Protein AF-A0A6G0VK33-F1 (afdb_monomer_lite)

Radius of gyration: 21.29 Å; chains: 1; bounding box: 25×20×63 Å

Foldseek 3Di:
DVVPPPPPCPVVVVPDPPPDDPDPPPDCVQLDQDDDPDPVSCVPPSSVVSVVVVVPDD

pLDDT: mean 75.31, std 9.17, range [51.34, 91.25]

Sequence (58 aa):
SLLNGTLDAPNLLAEIPFKVPTRGIRNLDQFYVSYHSTAYGFNHPLHRMLRVSNLNVP

Organism: Aphis craccivora (NCBI:txid307492)

Structure (mmCIF, N/CA/C/O backbone):
data_AF-A0A6G0VK33-F1
#
_entry.id   AF-A0A6G0VK33-F1
#
loop_
_atom_site.group_PDB
_atom_site.id
_atom_site.type_symbol
_atom_site.label_atom_id
_atom_site.label_alt_id
_atom_site.label_comp_id
_atom_site.label_asym_id
_atom_site.label_entity_id
_atom_site.label_seq_id
_atom_site.pdbx_PDB_ins_code
_atom_site.Cartn_x
_atom_site.Cartn_y
_atom_site.Cartn_z
_atom_site.occupancy
_atom_site.B_iso_or_equiv
_atom_site.auth_seq_id
_atom_site.auth_comp_id
_atom_site.auth_asym_id
_atom_site.auth_atom_id
_atom_site.pdbx_PDB_model_num
ATOM 1 N N . SER A 1 1 ? -1.469 -3.866 39.903 1.00 57.44 1 SER A N 1
ATOM 2 C CA . SER A 1 1 ? -1.745 -4.593 38.646 1.00 57.44 1 SER A CA 1
ATOM 3 C C . SER A 1 1 ? -1.353 -3.798 37.391 1.00 57.44 1 SER A C 1
ATOM 5 O O . SER A 1 1 ? -0.675 -4.386 36.574 1.00 57.44 1 SER A O 1
ATOM 7 N N . LEU A 1 2 ? -1.580 -2.481 37.249 1.00 55.22 2 LEU A N 1
ATOM 8 C CA . LEU A 1 2 ? -0.895 -1.675 36.200 1.00 55.22 2 LEU A CA 1
ATOM 9 C C . LEU A 1 2 ? 0.596 -1.417 36.525 1.00 55.22 2 LEU A C 1
ATOM 11 O O . LEU A 1 2 ? 1.459 -1.454 35.659 1.00 55.22 2 LEU A O 1
ATOM 15 N N . LEU A 1 3 ? 0.902 -1.226 37.811 1.00 64.19 3 LEU A N 1
ATOM 16 C CA . LEU A 1 3 ? 2.241 -0.886 38.313 1.00 64.19 3 LEU A CA 1
ATOM 17 C C . LEU A 1 3 ? 3.237 -2.063 38.367 1.00 64.19 3 LEU A C 1
ATOM 19 O O . LEU A 1 3 ? 4.405 -1.846 38.663 1.00 64.19 3 LEU A O 1
ATOM 23 N N . ASN A 1 4 ? 2.795 -3.294 38.079 1.00 67.44 4 ASN A N 1
ATOM 24 C CA . ASN A 1 4 ? 3.627 -4.501 38.203 1.00 67.44 4 ASN A CA 1
ATOM 25 C C . ASN A 1 4 ? 4.168 -5.008 36.852 1.00 67.44 4 ASN A C 1
ATOM 27 O O . ASN A 1 4 ? 4.719 -6.101 36.795 1.00 67.44 4 ASN A O 1
ATOM 31 N N . GLY A 1 5 ? 3.994 -4.251 35.760 1.00 60.53 5 GLY A N 1
ATOM 32 C CA . GLY A 1 5 ? 4.546 -4.584 34.437 1.00 60.53 5 GLY A CA 1
ATOM 33 C C . GLY A 1 5 ? 3.909 -5.790 33.733 1.00 60.53 5 GLY A C 1
ATOM 34 O O . GLY A 1 5 ? 4.252 -6.077 32.593 1.00 60.53 5 GLY A O 1
ATOM 35 N N . THR A 1 6 ? 2.958 -6.474 34.368 1.00 66.62 6 THR A N 1
ATOM 36 C CA . THR A 1 6 ? 2.252 -7.642 33.828 1.00 66.62 6 THR A CA 1
ATOM 37 C C . THR A 1 6 ? 0.852 -7.265 33.356 1.00 66.62 6 THR A C 1
ATOM 39 O O . THR A 1 6 ? -0.151 -7.811 33.818 1.00 66.62 6 THR A O 1
ATOM 42 N N . LEU A 1 7 ? 0.764 -6.280 32.459 1.00 65.25 7 LEU A N 1
ATOM 43 C CA . LEU A 1 7 ? -0.516 -5.889 31.880 1.00 65.25 7 LEU A CA 1
ATOM 44 C C . LEU A 1 7 ? -0.807 -6.702 30.621 1.00 65.25 7 LEU A C 1
ATOM 46 O O . LEU A 1 7 ? -0.787 -6.185 29.508 1.00 65.25 7 LEU A O 1
ATOM 50 N N . ASP A 1 8 ? -1.078 -7.986 30.818 1.00 64.81 8 ASP A N 1
ATOM 51 C CA . ASP A 1 8 ? -1.662 -8.819 29.774 1.00 64.81 8 ASP A CA 1
ATOM 52 C C . ASP A 1 8 ? -3.178 -8.610 29.826 1.00 64.81 8 ASP A C 1
ATOM 54 O O . ASP A 1 8 ? -3.901 -9.246 30.595 1.00 64.81 8 ASP A O 1
ATOM 58 N N . ALA A 1 9 ? -3.654 -7.593 29.105 1.00 71.50 9 ALA A N 1
ATOM 59 C CA . ALA A 1 9 ? -5.040 -7.145 29.193 1.00 71.50 9 ALA A CA 1
ATOM 60 C C . ALA A 1 9 ? -5.719 -7.101 27.815 1.00 71.50 9 ALA A C 1
ATOM 62 O O . ALA A 1 9 ? -6.109 -6.026 27.352 1.00 71.50 9 ALA A O 1
ATOM 63 N N . PRO A 1 10 ? -5.932 -8.268 27.172 1.00 73.00 10 PRO A N 1
ATOM 64 C CA . PRO A 1 10 ? -6.804 -8.352 26.003 1.00 73.00 10 PRO A CA 1
ATOM 65 C C . PRO A 1 10 ? -8.218 -7.858 26.336 1.00 73.00 10 PRO A C 1
ATOM 67 O O . PRO A 1 10 ? -8.846 -7.214 25.507 1.00 73.00 10 PRO A O 1
ATOM 70 N N . ASN A 1 11 ? -8.679 -8.067 27.575 1.00 71.00 11 ASN A N 1
ATOM 71 C CA . ASN A 1 11 ? -9.982 -7.590 28.039 1.00 71.00 11 ASN A CA 1
ATOM 72 C C . ASN A 1 11 ? -10.044 -6.057 28.122 1.00 71.00 11 ASN A C 1
ATOM 74 O O . ASN A 1 11 ? -11.023 -5.469 27.684 1.00 71.00 11 ASN A O 1
ATOM 78 N N . LEU A 1 12 ? -8.980 -5.401 28.604 1.00 72.69 12 LEU A N 1
ATOM 79 C CA . LEU A 1 12 ? -8.915 -3.935 28.650 1.00 72.69 12 LEU A CA 1
ATOM 80 C C . LEU A 1 12 ? -8.859 -3.339 27.240 1.00 72.69 12 LEU A C 1
ATOM 82 O O . LEU A 1 12 ? -9.501 -2.334 26.964 1.00 72.69 12 LEU A O 1
ATOM 86 N N . LEU A 1 13 ? -8.107 -3.970 26.333 1.00 72.94 13 LEU A N 1
ATOM 87 C CA . LEU A 1 13 ? -8.059 -3.563 24.930 1.00 72.94 13 LEU A CA 1
ATOM 88 C C . LEU A 1 13 ? -9.402 -3.798 24.223 1.00 72.94 13 LEU A C 1
ATOM 90 O O . LEU A 1 13 ? -9.780 -2.991 23.382 1.00 72.94 13 LEU A O 1
ATOM 94 N N . ALA A 1 14 ? -10.139 -4.855 24.574 1.00 75.75 14 ALA A N 1
ATOM 95 C CA . ALA A 1 14 ? -11.467 -5.136 24.027 1.00 75.75 14 ALA A CA 1
ATOM 96 C C . ALA A 1 14 ? -12.526 -4.104 24.455 1.00 75.75 14 ALA A C 1
ATOM 98 O O . ALA A 1 14 ? -13.483 -3.873 23.718 1.00 75.75 14 ALA A O 1
ATOM 99 N N . GLU A 1 15 ? -12.348 -3.458 25.610 1.00 79.00 15 GLU A N 1
ATOM 100 C CA . GLU A 1 15 ? -13.210 -2.362 26.071 1.00 79.00 15 GLU A CA 1
ATOM 101 C C . GLU A 1 15 ? -12.945 -1.037 25.338 1.00 79.00 15 GLU A C 1
ATOM 103 O O . GLU A 1 15 ? -13.773 -0.126 25.392 1.00 79.00 15 GLU A O 1
ATOM 108 N N . ILE A 1 16 ? -11.822 -0.912 24.620 1.00 81.38 16 ILE A N 1
ATOM 109 C CA . ILE A 1 16 ? -11.517 0.283 23.833 1.00 81.38 16 ILE A CA 1
ATOM 110 C C . ILE A 1 16 ? -12.296 0.214 22.512 1.00 81.38 16 ILE A C 1
ATOM 112 O O . ILE A 1 16 ? -12.042 -0.669 21.688 1.00 81.38 16 ILE A O 1
ATOM 116 N N . PRO A 1 17 ? -13.207 1.167 22.234 1.00 77.12 17 PRO A N 1
ATOM 117 C CA . PRO A 1 17 ? -13.898 1.220 20.957 1.00 77.12 17 PRO A CA 1
ATOM 118 C C . PRO A 1 17 ? -12.921 1.692 19.879 1.00 77.12 17 PRO A C 1
ATOM 120 O O . PRO A 1 17 ? -12.760 2.888 19.615 1.00 77.12 17 PRO A O 1
ATOM 123 N N . PHE A 1 18 ? -12.256 0.741 19.230 1.00 75.88 18 PHE A N 1
ATOM 124 C CA . PHE A 1 18 ? -11.468 1.020 18.044 1.00 75.88 18 PHE A CA 1
ATOM 125 C C . PHE A 1 18 ? -12.410 1.537 16.955 1.00 75.88 18 PHE A C 1
ATOM 127 O O . PHE A 1 18 ? -13.224 0.792 16.413 1.00 75.88 18 PHE A O 1
ATOM 134 N N . LYS A 1 19 ? -12.279 2.817 16.587 1.00 76.69 19 LYS A N 1
ATOM 135 C CA . LYS A 1 19 ? -12.916 3.394 15.387 1.00 76.69 19 LYS A CA 1
ATOM 136 C C . LYS A 1 19 ? -12.230 2.887 14.114 1.00 76.69 19 LYS A C 1
ATOM 138 O O . LYS A 1 19 ? -11.901 3.664 13.220 1.00 76.69 19 LYS A O 1
ATOM 143 N N . VAL A 1 20 ? -11.957 1.586 14.062 1.00 75.50 20 VAL A N 1
ATOM 144 C CA . VAL A 1 20 ? -11.403 0.926 12.894 1.00 75.50 20 VAL A CA 1
ATOM 145 C C . VAL A 1 20 ? -12.567 0.688 11.939 1.00 75.50 20 VAL A C 1
ATOM 147 O O . VAL A 1 20 ? -13.554 0.050 12.307 1.00 75.50 20 VAL A O 1
ATOM 150 N N . PRO A 1 21 ? -12.490 1.223 10.720 1.00 76.62 21 PRO A N 1
ATOM 151 C CA . PRO A 1 21 ? -13.514 1.000 9.718 1.00 76.62 21 PRO A CA 1
ATOM 152 C C . PRO A 1 21 ? -13.680 -0.495 9.438 1.00 76.62 21 PRO A C 1
ATOM 15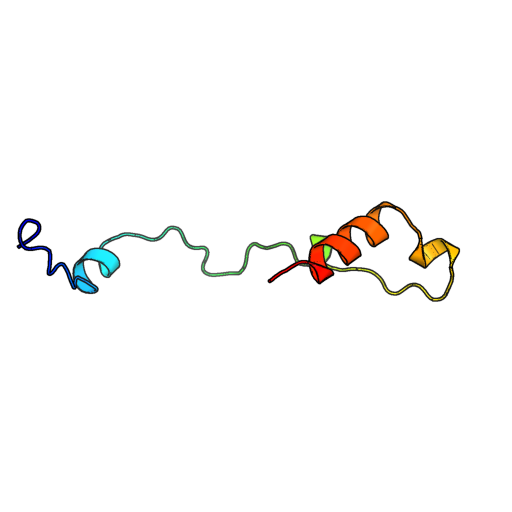4 O O . PRO A 1 21 ? -12.705 -1.187 9.153 1.00 76.62 21 PRO A O 1
ATOM 157 N N . THR A 1 22 ? -14.918 -0.987 9.468 1.00 74.31 22 THR A N 1
ATOM 158 C CA . THR A 1 22 ? -15.247 -2.393 9.162 1.00 74.31 22 THR A CA 1
ATOM 159 C C . THR A 1 22 ? -14.963 -2.764 7.706 1.00 74.31 22 THR A C 1
ATOM 161 O O . THR 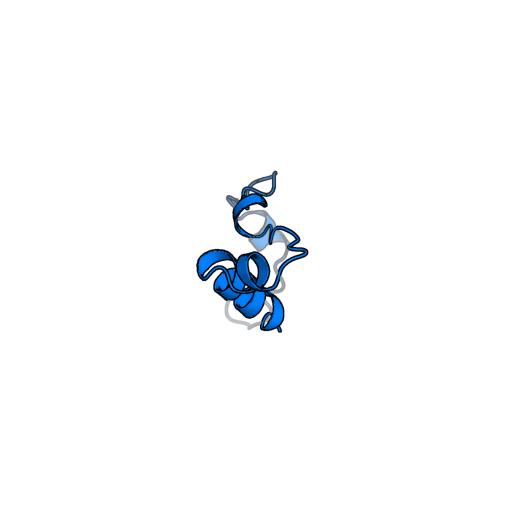A 1 22 ? -14.798 -3.935 7.374 1.00 74.31 22 THR A O 1
ATOM 164 N N . ARG A 1 23 ? -14.879 -1.760 6.829 1.00 76.12 23 ARG A N 1
ATOM 165 C CA . ARG A 1 23 ? -14.491 -1.889 5.427 1.00 76.12 23 ARG A CA 1
ATOM 166 C C . ARG A 1 23 ? -13.184 -1.145 5.203 1.00 76.12 23 ARG A C 1
ATOM 168 O O . ARG A 1 23 ? -13.006 -0.042 5.712 1.00 76.12 23 ARG A O 1
ATOM 175 N N . GLY A 1 24 ? -12.292 -1.710 4.392 1.00 73.38 24 GLY A N 1
ATOM 176 C CA . GLY A 1 24 ? -11.097 -0.994 3.954 1.00 73.38 24 GLY A CA 1
ATOM 177 C C . GLY A 1 24 ? -11.485 0.314 3.259 1.00 73.38 24 GLY A C 1
ATOM 178 O O . GLY A 1 24 ? -11.979 0.282 2.139 1.00 73.38 24 GLY A O 1
ATOM 179 N N . ILE A 1 25 ? -11.264 1.457 3.919 1.00 70.56 25 ILE A N 1
ATOM 180 C CA . ILE A 1 25 ? -11.465 2.795 3.321 1.00 70.56 25 ILE A CA 1
ATOM 181 C C . ILE A 1 25 ? -10.272 3.194 2.440 1.00 70.56 25 ILE A C 1
ATOM 183 O O . ILE A 1 25 ? -10.240 4.277 1.863 1.00 70.56 25 ILE A O 1
ATOM 187 N N . ARG A 1 26 ? -9.244 2.346 2.344 1.00 69.69 26 ARG A N 1
ATOM 188 C CA . ARG A 1 26 ? -8.129 2.614 1.440 1.00 69.69 26 ARG A CA 1
ATOM 189 C C . ARG A 1 26 ? -8.670 2.593 0.016 1.00 69.69 26 ARG A C 1
ATOM 191 O O . ARG A 1 26 ? -9.089 1.544 -0.465 1.00 69.69 26 ARG A O 1
ATOM 198 N N . ASN A 1 27 ? -8.674 3.757 -0.629 1.00 69.81 27 ASN A N 1
ATOM 199 C CA . ASN A 1 27 ? -8.984 3.851 -2.042 1.00 69.81 27 ASN A CA 1
ATOM 200 C C . ASN A 1 27 ? -7.903 3.088 -2.815 1.00 69.81 27 ASN A C 1
ATOM 202 O O . ASN A 1 27 ? -6.747 3.507 -2.838 1.00 69.81 27 ASN A O 1
ATOM 206 N N . LEU A 1 28 ? -8.279 1.956 -3.405 1.00 72.25 28 LEU A N 1
ATOM 207 C CA . LEU A 1 28 ? -7.360 1.123 -4.172 1.00 72.25 28 LEU A CA 1
ATOM 208 C C . LEU A 1 28 ? -6.932 1.802 -5.475 1.00 72.25 28 LEU A C 1
ATOM 210 O O . LEU A 1 28 ? -5.822 1.545 -5.928 1.00 72.25 28 LEU A O 1
ATOM 214 N N . ASP A 1 29 ? -7.739 2.720 -6.016 1.00 69.44 29 ASP A N 1
ATOM 215 C CA . ASP A 1 29 ? -7.419 3.443 -7.252 1.00 69.44 29 ASP A CA 1
ATOM 216 C C . ASP A 1 29 ? -6.142 4.272 -7.098 1.00 69.44 29 ASP A C 1
ATOM 218 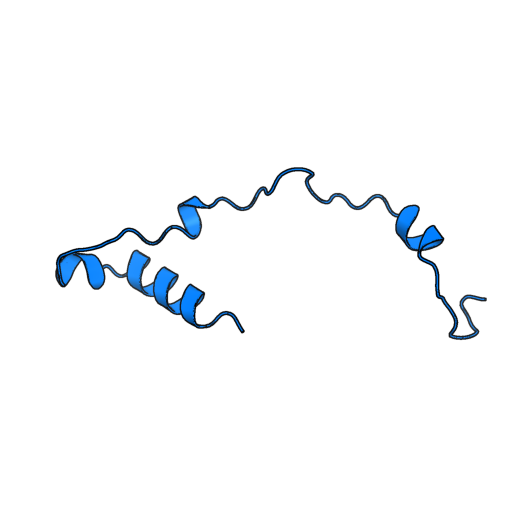O O . ASP A 1 29 ? -5.347 4.376 -8.027 1.00 69.44 29 ASP A O 1
ATOM 222 N N . GLN A 1 30 ? -5.888 4.807 -5.899 1.00 65.00 30 GLN A N 1
ATOM 223 C CA . GLN A 1 30 ? -4.679 5.585 -5.622 1.00 65.00 30 GLN A CA 1
ATOM 224 C C . GLN A 1 30 ? -3.408 4.716 -5.588 1.00 65.00 30 GLN A C 1
ATOM 226 O O . GLN A 1 30 ? -2.307 5.222 -5.800 1.00 65.00 30 GLN A O 1
ATOM 231 N N . PHE A 1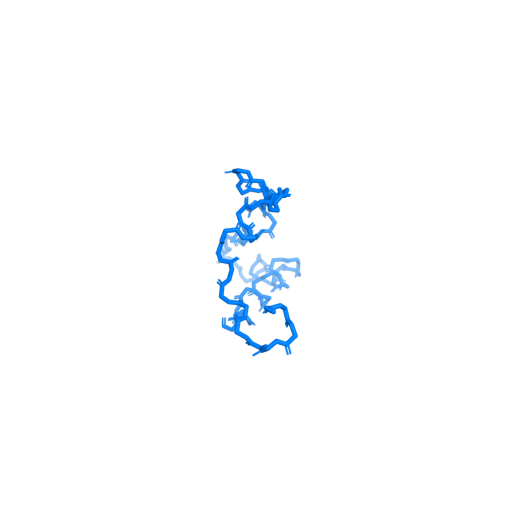 31 ? -3.554 3.411 -5.354 1.00 66.94 31 PHE A N 1
ATOM 232 C CA . PHE A 1 31 ? -2.460 2.435 -5.380 1.00 66.94 31 PHE A CA 1
ATOM 233 C C . PHE A 1 31 ? -2.426 1.626 -6.684 1.00 66.94 31 PHE A C 1
ATOM 235 O O . PHE A 1 31 ? -1.502 0.836 -6.894 1.00 66.94 31 PHE A O 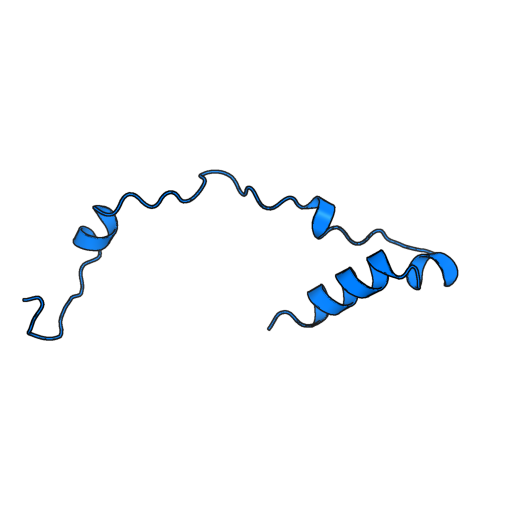1
ATOM 242 N N . TYR A 1 32 ? -3.408 1.823 -7.566 1.00 77.12 32 TYR A N 1
ATOM 243 C CA . TYR A 1 32 ? -3.498 1.139 -8.843 1.00 77.12 32 TYR A CA 1
ATOM 244 C C . TYR A 1 32 ? -2.530 1.771 -9.845 1.00 77.12 32 TYR A C 1
ATOM 246 O O . TYR A 1 32 ? -2.725 2.878 -10.343 1.00 77.12 32 TYR A O 1
ATOM 254 N N . VAL A 1 33 ? -1.461 1.047 -10.165 1.00 77.00 33 VAL A N 1
ATOM 255 C CA . VAL A 1 33 ? -0.517 1.448 -11.209 1.00 77.00 33 VAL A CA 1
ATOM 256 C C . VAL A 1 33 ? -0.990 0.853 -12.533 1.00 77.00 33 VAL A C 1
ATOM 258 O O . VAL A 1 33 ? -0.891 -0.356 -12.736 1.00 77.00 33 VAL A O 1
ATOM 261 N N . SER A 1 34 ? -1.490 1.691 -13.447 1.00 77.38 34 SER A N 1
ATOM 262 C CA . SER A 1 34 ? -1.909 1.237 -14.781 1.00 77.38 34 SER A CA 1
ATOM 263 C C . SER A 1 34 ? -0.760 0.563 -15.532 1.00 77.38 34 SER A C 1
ATOM 265 O O . SER A 1 34 ? 0.378 1.046 -15.518 1.00 77.38 34 SER A O 1
ATOM 267 N N . TYR A 1 35 ? -1.077 -0.526 -16.230 1.00 82.62 35 TYR A N 1
ATOM 268 C CA . TYR A 1 35 ? -0.145 -1.167 -17.149 1.00 82.62 35 TYR A CA 1
ATOM 269 C C . TYR A 1 35 ? 0.091 -0.283 -18.378 1.00 82.62 35 TYR A C 1
ATOM 271 O O . TYR A 1 35 ? -0.852 0.247 -18.964 1.00 82.62 35 TYR A O 1
ATOM 279 N N . HIS A 1 36 ? 1.354 -0.159 -18.785 1.00 84.56 36 HIS A N 1
ATOM 280 C CA . HIS A 1 36 ? 1.767 0.628 -19.943 1.00 84.56 36 HIS A CA 1
ATOM 281 C C . HIS A 1 36 ? 2.604 -0.231 -20.883 1.00 84.56 36 HIS A C 1
ATOM 283 O O . HIS A 1 36 ? 3.632 -0.763 -20.472 1.00 84.56 36 HIS A O 1
ATOM 289 N N . SER A 1 37 ? 2.189 -0.329 -22.146 1.00 87.12 37 SER A N 1
ATOM 290 C CA . SER A 1 37 ? 2.915 -1.066 -23.191 1.00 87.12 37 SER A CA 1
ATOM 291 C C . SER A 1 37 ? 4.010 -0.239 -23.872 1.00 87.12 37 SER A C 1
ATOM 293 O O . SER A 1 37 ? 4.881 -0.796 -24.535 1.00 87.12 37 SER A O 1
ATOM 295 N N . THR A 1 38 ? 3.985 1.088 -23.718 1.00 91.25 38 THR A N 1
ATOM 296 C CA . THR A 1 38 ? 4.955 2.004 -24.328 1.00 91.25 38 THR A CA 1
ATOM 297 C C . THR A 1 38 ? 5.867 2.634 -23.283 1.00 91.25 38 THR A C 1
ATOM 299 O O . THR A 1 38 ? 5.465 2.902 -22.147 1.00 91.25 38 THR A O 1
ATOM 302 N N . ALA A 1 39 ? 7.100 2.948 -23.691 1.00 87.56 39 ALA A N 1
ATOM 303 C CA . ALA A 1 39 ? 8.064 3.643 -22.839 1.00 87.56 39 ALA A CA 1
ATOM 304 C C . ALA A 1 39 ? 7.557 5.022 -22.386 1.00 87.56 39 ALA A C 1
ATOM 306 O O . ALA A 1 39 ? 7.873 5.457 -21.280 1.00 87.56 39 ALA A O 1
ATOM 307 N N . TYR A 1 40 ? 6.748 5.692 -23.212 1.00 88.62 40 TYR A N 1
ATOM 308 C CA . TYR A 1 40 ? 6.127 6.966 -22.861 1.00 88.62 40 TYR A CA 1
ATOM 309 C C . TYR A 1 40 ? 5.174 6.815 -21.666 1.00 88.62 40 TYR A C 1
ATOM 311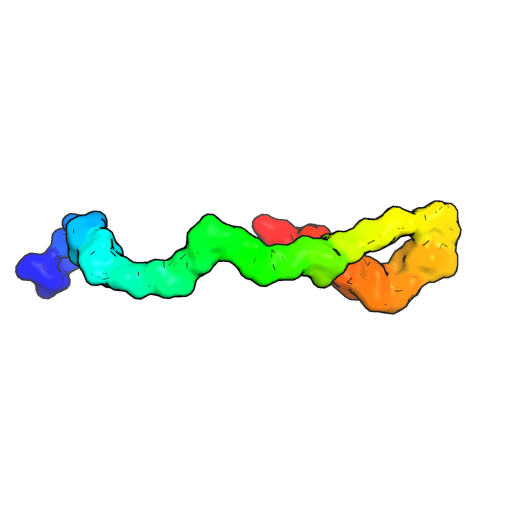 O O . TYR A 1 40 ? 5.359 7.482 -20.649 1.00 88.62 40 TYR A O 1
ATOM 319 N N . GLY A 1 41 ? 4.219 5.878 -21.739 1.00 86.69 41 GLY A N 1
ATOM 320 C CA . GLY A 1 41 ? 3.285 5.614 -20.639 1.00 86.69 41 GLY A CA 1
ATOM 321 C C . GLY A 1 41 ? 3.998 5.107 -19.385 1.00 86.69 41 GLY A C 1
ATOM 322 O O . GLY A 1 41 ? 3.747 5.583 -18.279 1.00 86.69 41 GLY A O 1
ATOM 323 N N . PHE A 1 42 ? 4.976 4.211 -19.550 1.00 87.19 42 PHE A N 1
ATOM 324 C CA . PHE A 1 42 ? 5.749 3.660 -18.435 1.00 87.19 42 PHE A CA 1
ATOM 325 C C . PHE A 1 42 ? 6.510 4.729 -17.636 1.00 87.19 42 PHE A C 1
ATOM 327 O O . PHE A 1 42 ? 6.660 4.591 -16.414 1.00 87.19 42 PHE A O 1
ATOM 334 N N . ASN A 1 43 ? 6.983 5.777 -18.319 1.00 89.06 43 ASN A N 1
ATOM 335 C CA . ASN A 1 43 ? 7.707 6.903 -17.731 1.00 89.06 43 ASN A CA 1
ATOM 336 C C . ASN A 1 43 ? 6.802 8.067 -17.314 1.00 89.06 43 ASN A C 1
ATOM 338 O O . ASN A 1 43 ? 7.322 9.088 -16.862 1.00 89.06 43 ASN A O 1
ATOM 342 N N . HIS A 1 44 ? 5.477 7.919 -17.406 1.00 88.56 44 HIS A N 1
ATOM 343 C CA . HIS A 1 44 ? 4.550 8.936 -16.932 1.00 88.56 44 HIS A CA 1
ATOM 344 C C . HIS A 1 44 ? 4.828 9.251 -15.448 1.00 88.56 44 HIS A C 1
ATOM 346 O O . HIS A 1 44 ? 4.812 8.333 -14.618 1.00 88.56 44 HIS A O 1
ATOM 352 N N . PRO A 1 45 ? 5.085 10.521 -15.087 1.00 86.19 45 PRO A N 1
ATOM 353 C CA . PRO A 1 45 ? 5.680 10.884 -13.801 1.00 86.19 45 PRO A CA 1
ATOM 354 C C . PRO A 1 45 ? 4.844 10.417 -12.607 1.00 86.19 45 PRO A C 1
ATOM 356 O O . PRO A 1 45 ? 5.384 9.805 -11.687 1.00 86.19 45 PRO A O 1
ATOM 359 N N . LEU A 1 46 ? 3.520 10.594 -12.664 1.00 84.50 46 LEU A N 1
ATOM 360 C CA . LEU A 1 46 ? 2.623 10.167 -11.586 1.00 84.50 46 LEU A CA 1
ATOM 361 C C . LEU A 1 46 ? 2.650 8.646 -11.375 1.00 84.50 46 LEU A C 1
ATOM 363 O O . LEU A 1 46 ? 2.743 8.172 -10.247 1.00 84.50 46 LEU A O 1
ATOM 367 N N . HIS A 1 47 ? 2.635 7.866 -12.457 1.00 85.19 47 HIS A N 1
ATOM 368 C CA . HIS A 1 47 ? 2.583 6.404 -12.358 1.00 85.19 47 HIS A CA 1
ATOM 369 C C . HIS A 1 47 ? 3.952 5.843 -11.958 1.00 85.19 47 HIS A C 1
ATOM 371 O O . HIS A 1 47 ? 4.036 4.858 -11.225 1.00 85.19 47 HIS A O 1
ATOM 377 N N . ARG A 1 48 ? 5.037 6.495 -12.397 1.00 85.12 48 ARG A N 1
ATOM 378 C CA . ARG A 1 48 ? 6.406 6.168 -11.998 1.00 85.12 48 ARG A CA 1
ATOM 379 C C . ARG A 1 48 ? 6.620 6.379 -10.500 1.00 85.12 48 ARG A C 1
ATOM 381 O O . ARG A 1 48 ? 7.180 5.492 -9.864 1.00 85.12 48 ARG A O 1
ATOM 388 N N . MET A 1 49 ? 6.175 7.507 -9.943 1.00 84.12 49 MET A N 1
ATOM 389 C CA . MET A 1 49 ? 6.291 7.790 -8.506 1.00 84.12 49 MET A CA 1
ATOM 390 C C . MET A 1 49 ? 5.538 6.751 -7.669 1.00 84.12 49 MET A C 1
ATOM 392 O O . MET A 1 49 ? 6.135 6.147 -6.783 1.00 84.12 49 MET A O 1
ATOM 396 N N . LEU A 1 50 ? 4.276 6.468 -8.013 1.00 81.50 50 LEU A N 1
ATOM 397 C CA . LEU A 1 50 ? 3.459 5.461 -7.322 1.00 81.50 50 LEU A CA 1
ATOM 398 C C . LEU A 1 50 ? 4.087 4.059 -7.379 1.00 81.50 50 LEU A C 1
ATOM 400 O O . LEU A 1 50 ? 4.155 3.363 -6.368 1.00 81.50 50 LEU A O 1
ATOM 404 N N . ARG A 1 51 ? 4.614 3.657 -8.543 1.00 82.94 51 ARG A N 1
ATOM 405 C CA . ARG A 1 51 ? 5.299 2.367 -8.707 1.00 82.94 51 ARG A CA 1
ATOM 406 C C . ARG A 1 51 ? 6.553 2.258 -7.838 1.00 82.94 51 ARG A C 1
ATOM 408 O O . ARG A 1 51 ? 6.754 1.223 -7.216 1.00 82.94 51 ARG A O 1
ATOM 415 N N . VAL A 1 52 ? 7.385 3.300 -7.789 1.00 82.56 52 VAL A N 1
ATOM 416 C CA . VAL A 1 52 ? 8.605 3.314 -6.960 1.00 82.56 52 VAL A CA 1
ATOM 417 C C . VAL A 1 52 ? 8.261 3.246 -5.473 1.00 82.56 52 VAL A C 1
ATOM 419 O O . VAL A 1 52 ? 8.895 2.494 -4.741 1.00 82.56 52 VAL A O 1
ATOM 422 N N . SER A 1 53 ? 7.231 3.968 -5.028 1.00 77.38 53 SER A N 1
ATOM 423 C CA . SER A 1 53 ? 6.761 3.898 -3.641 1.00 77.38 53 SER A CA 1
ATOM 424 C C . SER A 1 53 ? 6.273 2.499 -3.254 1.00 77.38 53 SER A C 1
ATOM 426 O O . SER A 1 53 ? 6.577 2.046 -2.156 1.00 77.38 53 SER A O 1
ATOM 428 N N . ASN A 1 54 ? 5.587 1.791 -4.157 1.00 74.00 54 ASN A N 1
ATOM 429 C CA . ASN A 1 54 ? 5.129 0.419 -3.912 1.00 74.00 54 ASN A CA 1
ATOM 430 C C . ASN A 1 54 ? 6.274 -0.612 -3.866 1.00 74.00 54 ASN A C 1
ATOM 432 O O . ASN A 1 54 ? 6.138 -1.627 -3.194 1.00 74.00 54 ASN A O 1
ATOM 436 N N . LEU A 1 55 ? 7.391 -0.373 -4.564 1.00 75.06 55 LEU A N 1
ATOM 437 C CA . LEU A 1 55 ? 8.561 -1.266 -4.545 1.00 75.06 55 LEU A CA 1
ATOM 438 C C . LEU A 1 55 ? 9.381 -1.159 -3.249 1.00 75.06 55 LEU A C 1
ATOM 440 O O . LEU A 1 55 ? 10.115 -2.085 -2.925 1.00 75.06 55 LEU A O 1
ATOM 444 N N . ASN A 1 56 ? 9.256 -0.046 -2.524 1.00 65.75 56 ASN A N 1
ATOM 445 C CA . ASN A 1 56 ? 10.015 0.243 -1.304 1.00 65.75 56 ASN A CA 1
ATOM 446 C C . ASN A 1 56 ? 9.219 -0.039 -0.016 1.00 65.75 56 ASN A C 1
ATOM 448 O O . ASN A 1 56 ? 9.565 0.483 1.045 1.00 65.75 56 ASN A O 1
ATOM 452 N N . VAL A 1 57 ? 8.136 -0.816 -0.096 1.00 59.81 57 VAL A N 1
ATOM 453 C CA . VAL A 1 57 ? 7.419 -1.289 1.094 1.00 59.81 57 VAL A CA 1
ATOM 454 C C . VAL A 1 57 ? 8.243 -2.438 1.707 1.00 59.81 57 VAL A C 1
ATOM 456 O O . VAL A 1 57 ? 8.497 -3.400 0.981 1.00 59.81 57 VAL A O 1
ATOM 459 N N . PRO A 1 58 ? 8.719 -2.323 2.965 1.00 51.34 58 PRO A N 1
ATOM 460 C CA . PRO A 1 58 ? 9.537 -3.348 3.623 1.00 51.34 58 PRO A CA 1
ATOM 461 C C . PRO A 1 58 ? 8.778 -4.652 3.888 1.00 51.34 58 PRO A C 1
ATOM 463 O O . PRO A 1 58 ? 7.532 -4.604 4.030 1.00 51.34 58 PRO A O 1
#

Secondary structure (DSSP, 8-state):
--TTS----HHHHHTS-----SS----GGGG-----SSHHHHT-HHHHHHHHHHHT--